Protein AF-X1KY58-F1 (afdb_monomer_lite)

Structure (mmCIF, N/CA/C/O backbone):
data_AF-X1KY58-F1
#
_entry.id   AF-X1KY58-F1
#
loop_
_atom_site.group_PDB
_atom_site.id
_atom_site.type_symbol
_atom_site.label_atom_id
_atom_site.label_alt_id
_atom_site.label_comp_id
_atom_site.label_asym_id
_atom_site.label_entity_id
_atom_site.label_seq_id
_atom_si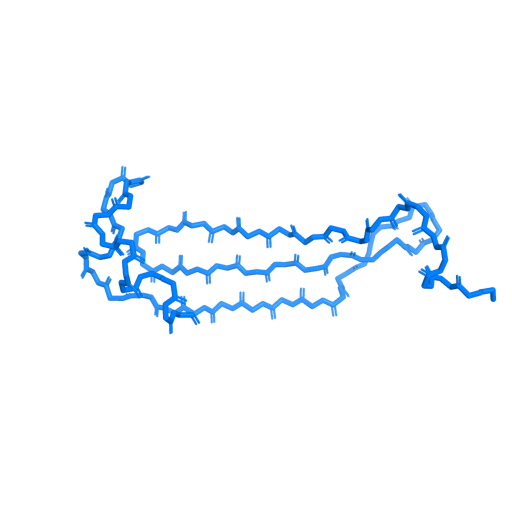te.pdbx_PDB_ins_code
_atom_site.Cartn_x
_atom_site.Cartn_y
_atom_site.Cartn_z
_atom_site.occupancy
_atom_site.B_iso_or_equiv
_atom_site.auth_seq_id
_atom_site.auth_comp_id
_atom_site.auth_asym_id
_atom_site.auth_atom_id
_atom_site.pdbx_PDB_model_num
ATOM 1 N N . MET A 1 1 ? 17.279 -9.905 -21.224 1.00 53.66 1 MET A N 1
ATOM 2 C CA . MET A 1 1 ? 18.305 -9.870 -20.157 1.00 53.66 1 MET A CA 1
ATOM 3 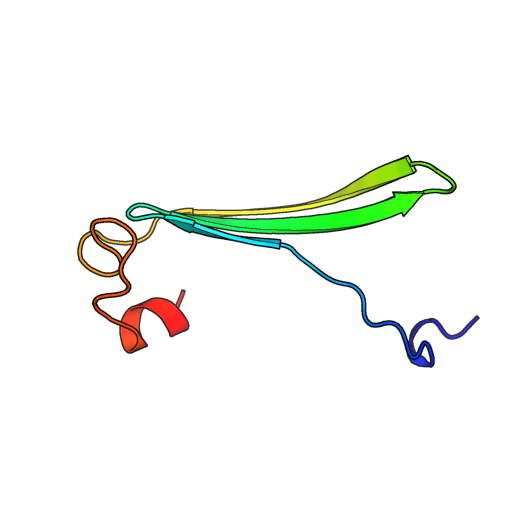C C . MET A 1 1 ? 17.586 -10.250 -18.878 1.00 53.66 1 MET A C 1
ATOM 5 O O . MET A 1 1 ? 16.467 -9.788 -18.712 1.00 53.66 1 MET A O 1
ATOM 9 N N . LEU A 1 2 ? 18.127 -11.163 -18.073 1.00 65.31 2 LEU A N 1
ATOM 10 C CA . LEU A 1 2 ? 17.458 -11.685 -16.877 1.00 65.31 2 LEU A CA 1
ATOM 11 C C . LEU A 1 2 ? 17.254 -10.540 -15.868 1.00 65.31 2 LEU A C 1
ATOM 13 O O . LEU A 1 2 ? 18.126 -10.305 -15.040 1.00 65.31 2 LEU A O 1
ATOM 17 N N . GLU A 1 3 ? 16.137 -9.807 -15.955 1.00 63.34 3 GLU A N 1
ATOM 18 C CA . GLU A 1 3 ? 15.789 -8.726 -15.012 1.00 63.34 3 GLU A CA 1
ATOM 19 C C . GLU A 1 3 ? 15.796 -9.224 -13.562 1.00 63.34 3 GLU A C 1
ATOM 21 O O . GLU A 1 3 ? 16.111 -8.469 -12.653 1.00 63.34 3 GLU A O 1
ATOM 26 N N . PHE A 1 4 ? 15.567 -10.523 -13.360 1.00 66.38 4 PHE A N 1
ATOM 27 C CA . PHE A 1 4 ? 15.700 -11.212 -12.079 1.00 66.38 4 PHE A CA 1
ATOM 28 C C . PHE A 1 4 ? 17.098 -11.107 -11.430 1.00 66.38 4 PHE A C 1
ATOM 30 O O . PHE A 1 4 ? 17.200 -11.152 -10.211 1.00 66.38 4 PHE A O 1
ATOM 37 N N . LEU A 1 5 ? 18.175 -10.942 -12.210 1.00 78.12 5 LEU A N 1
ATOM 38 C CA . LEU A 1 5 ? 19.542 -10.747 -11.694 1.00 78.12 5 LEU A CA 1
ATOM 39 C C . LEU A 1 5 ? 19.879 -9.263 -11.454 1.00 78.12 5 LEU A C 1
ATOM 41 O O . LEU A 1 5 ? 21.023 -8.918 -11.155 1.00 78.12 5 LEU A O 1
ATOM 45 N N . SER A 1 6 ? 18.903 -8.366 -11.620 1.00 79.00 6 SER A N 1
ATOM 46 C CA . SER A 1 6 ? 19.057 -6.947 -11.315 1.00 79.00 6 SER A CA 1
ATOM 47 C C . SER A 1 6 ? 19.227 -6.741 -9.811 1.00 79.00 6 SER A C 1
ATOM 49 O O . SER A 1 6 ? 18.366 -7.113 -9.021 1.00 79.00 6 SER A O 1
ATOM 51 N N . LEU A 1 7 ? 20.285 -6.029 -9.414 1.00 82.94 7 LEU A N 1
ATOM 52 C CA . LEU A 1 7 ? 20.475 -5.543 -8.039 1.00 82.94 7 LEU A CA 1
ATOM 53 C C . LEU A 1 7 ? 19.551 -4.362 -7.682 1.00 82.94 7 LEU A C 1
ATOM 55 O O . LEU A 1 7 ? 19.657 -3.791 -6.599 1.00 82.94 7 LEU A O 1
ATOM 59 N N . LYS A 1 8 ? 18.678 -3.949 -8.607 1.00 79.06 8 LYS A N 1
ATOM 60 C CA . LYS A 1 8 ? 17.692 -2.885 -8.411 1.00 79.06 8 LYS A CA 1
ATOM 61 C C . LYS A 1 8 ? 16.304 -3.521 -8.390 1.00 79.06 8 LYS A C 1
ATOM 63 O O . LYS A 1 8 ? 15.746 -3.717 -9.474 1.00 79.06 8 LYS A O 1
ATOM 68 N N . PRO A 1 9 ? 15.774 -3.877 -7.207 1.00 81.12 9 PRO A N 1
ATOM 69 C CA . PRO A 1 9 ? 14.401 -4.344 -7.104 1.00 81.12 9 PRO A CA 1
ATOM 70 C C . PRO A 1 9 ? 13.440 -3.248 -7.574 1.00 81.12 9 PRO A C 1
ATOM 72 O O . PRO A 1 9 ? 13.700 -2.053 -7.403 1.00 81.12 9 PRO A O 1
ATOM 75 N N . GLU A 1 10 ? 12.330 -3.655 -8.183 1.00 84.38 10 GLU A N 1
ATOM 76 C CA . GLU A 1 10 ? 11.247 -2.729 -8.500 1.00 84.38 10 GLU A CA 1
ATOM 77 C C . GLU A 1 10 ? 10.553 -2.278 -7.211 1.00 84.38 10 GLU A C 1
ATOM 79 O O . GLU A 1 10 ? 10.293 -3.088 -6.321 1.00 84.38 10 GLU A O 1
ATOM 84 N N . SER A 1 11 ? 10.227 -0.991 -7.122 1.00 90.50 11 SER A N 1
ATOM 85 C CA . SER A 1 11 ? 9.454 -0.434 -6.016 1.00 90.50 11 SER A CA 1
ATOM 86 C C . SER A 1 11 ? 7.969 -0.322 -6.363 1.00 90.50 11 SER A C 1
ATOM 88 O O . SER A 1 11 ? 7.568 -0.233 -7.527 1.00 90.50 11 SER A O 1
ATOM 90 N N . PHE A 1 12 ? 7.147 -0.297 -5.321 1.00 95.00 12 PHE A N 1
ATOM 91 C CA . PHE A 1 12 ? 5.738 0.068 -5.377 1.00 95.00 12 PHE A CA 1
ATOM 92 C C . PHE A 1 12 ? 5.451 1.088 -4.271 1.00 95.00 12 PHE A C 1
ATOM 94 O O . PHE A 1 12 ? 6.198 1.181 -3.297 1.00 95.00 12 PHE A O 1
ATOM 101 N N . GLY A 1 13 ? 4.403 1.885 -4.450 1.00 96.50 13 GLY A N 1
ATOM 102 C CA . GLY A 1 13 ? 3.884 2.778 -3.421 1.00 96.50 13 GLY A CA 1
ATOM 103 C C . GLY A 1 13 ? 2.733 2.110 -2.685 1.00 96.50 13 GLY A C 1
ATOM 104 O O . GLY A 1 13 ? 1.886 1.480 -3.319 1.00 96.50 13 GLY A O 1
ATOM 105 N N . LEU A 1 14 ? 2.712 2.266 -1.367 1.00 96.50 14 LEU A N 1
ATOM 106 C CA . LEU A 1 14 ? 1.618 1.858 -0.498 1.00 96.50 14 LEU A CA 1
ATOM 107 C C . LEU A 1 14 ? 1.226 3.071 0.350 1.00 96.50 14 LEU A C 1
ATOM 109 O O . LEU A 1 14 ? 2.072 3.647 1.031 1.00 96.50 14 LEU A O 1
ATOM 113 N N . ASP A 1 15 ? -0.031 3.477 0.239 1.00 96.00 15 ASP A N 1
ATOM 114 C CA . ASP A 1 15 ? -0.633 4.606 0.942 1.00 96.00 15 ASP A CA 1
ATOM 115 C C . ASP A 1 15 ? -1.609 4.083 1.999 1.00 96.00 15 ASP A C 1
ATOM 117 O O . ASP A 1 15 ? -2.448 3.220 1.716 1.00 96.00 15 ASP A O 1
ATOM 121 N N . PHE A 1 16 ? -1.468 4.610 3.214 1.00 95.38 16 PHE A N 1
ATOM 122 C CA . PHE A 1 16 ? -2.255 4.251 4.387 1.00 95.38 16 PHE A CA 1
ATOM 123 C C . PHE A 1 16 ? -3.151 5.428 4.752 1.00 95.38 16 PHE A C 1
ATOM 125 O O . PHE A 1 16 ? -2.676 6.543 4.951 1.00 95.38 16 PHE A O 1
ATOM 132 N N . SER A 1 17 ? -4.449 5.173 4.862 1.00 94.69 17 SER A N 1
ATOM 133 C CA . SER A 1 17 ? -5.423 6.161 5.318 1.00 94.69 17 SER A CA 1
ATOM 134 C C . SER A 1 17 ? -6.446 5.500 6.229 1.00 94.69 17 SER A C 1
ATOM 136 O O . SER A 1 17 ? -6.682 4.300 6.111 1.00 94.69 17 SER A O 1
ATOM 138 N N . ASP A 1 18 ? -7.111 6.291 7.066 1.00 94.88 18 ASP A N 1
ATOM 139 C CA . ASP A 1 18 ? -8.095 5.832 8.056 1.00 94.88 18 ASP A CA 1
ATOM 140 C C . ASP A 1 18 ? -9.208 4.938 7.475 1.00 94.88 18 ASP A C 1
ATOM 142 O O . ASP A 1 18 ? -9.784 4.106 8.172 1.00 94.88 18 ASP A O 1
ATOM 146 N N . LEU A 1 19 ? -9.518 5.091 6.182 1.00 95.00 19 LEU A N 1
ATOM 147 C CA . LEU A 1 19 ? -10.635 4.406 5.521 1.00 95.00 19 LEU A CA 1
ATOM 148 C C . LEU A 1 19 ? -10.223 3.498 4.355 1.00 95.00 19 LEU A C 1
ATOM 150 O O . LEU A 1 19 ? -11.061 2.760 3.829 1.00 95.00 19 LEU A O 1
ATOM 154 N N . SER A 1 20 ? -8.955 3.518 3.931 1.00 96.50 20 SER A N 1
ATOM 155 C CA . SER A 1 20 ? -8.499 2.699 2.800 1.00 96.50 20 SER A CA 1
ATOM 156 C C . SER A 1 20 ? -6.988 2.474 2.776 1.00 96.50 20 SER A C 1
ATOM 158 O O . SER A 1 20 ? -6.216 3.340 3.191 1.00 96.50 20 SER A O 1
ATOM 160 N N . LEU A 1 21 ? -6.577 1.350 2.189 1.00 96.69 21 LEU A N 1
ATOM 161 C CA . LEU A 1 21 ? -5.213 1.133 1.715 1.00 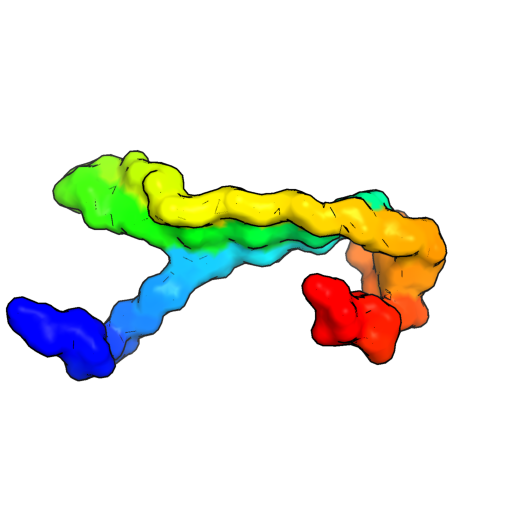96.69 21 LEU A CA 1
ATOM 162 C C . LEU A 1 21 ? -5.188 1.217 0.198 1.00 96.69 21 LEU A C 1
ATOM 164 O O . LEU A 1 21 ? -6.080 0.709 -0.487 1.00 96.69 21 LEU A O 1
ATOM 168 N N . LYS A 1 22 ? -4.145 1.850 -0.325 1.00 97.50 22 LYS A N 1
ATOM 169 C CA . LYS A 1 22 ? -3.971 2.075 -1.757 1.00 97.50 22 LYS A CA 1
ATOM 170 C C . LYS A 1 22 ? -2.587 1.626 -2.193 1.00 97.50 22 LYS A C 1
ATOM 172 O O . LYS A 1 22 ? -1.594 2.031 -1.600 1.00 97.50 22 LYS A O 1
ATOM 177 N N . ILE A 1 23 ? -2.507 0.825 -3.250 1.00 97.50 23 ILE A N 1
ATOM 178 C CA . ILE A 1 23 ? -1.244 0.316 -3.792 1.00 97.50 23 ILE A CA 1
ATOM 179 C C . ILE A 1 23 ? -1.063 0.759 -5.239 1.00 97.50 23 ILE A C 1
ATOM 181 O O . ILE A 1 23 ? -1.949 0.586 -6.074 1.00 97.50 23 ILE A O 1
ATOM 185 N N . ILE A 1 24 ? 0.115 1.294 -5.562 1.00 97.81 24 ILE A N 1
ATOM 186 C CA . ILE A 1 24 ? 0.483 1.692 -6.921 1.00 97.81 24 ILE A CA 1
ATOM 187 C C . ILE A 1 24 ? 1.806 1.065 -7.339 1.00 97.81 24 ILE A C 1
ATOM 189 O O . ILE A 1 24 ? 2.806 1.139 -6.631 1.00 97.81 24 ILE A O 1
ATOM 193 N N . LYS A 1 25 ? 1.847 0.506 -8.546 1.00 96.75 25 LYS A N 1
ATOM 194 C CA . LYS A 1 25 ? 3.094 0.104 -9.196 1.00 96.75 25 LYS A CA 1
ATOM 195 C C . LYS A 1 25 ? 3.274 0.914 -10.468 1.00 96.75 25 LYS A C 1
ATOM 197 O O . LYS A 1 25 ? 2.419 0.892 -11.356 1.00 96.75 25 LYS A O 1
ATOM 202 N N . LEU A 1 26 ? 4.403 1.604 -10.578 1.00 95.19 26 LEU A N 1
ATOM 203 C CA . LEU A 1 26 ? 4.806 2.317 -11.786 1.00 95.19 26 LEU A CA 1
ATOM 204 C C . LEU A 1 26 ? 5.937 1.552 -12.467 1.00 95.19 26 LEU A C 1
ATOM 206 O O . LEU A 1 26 ? 6.797 0.981 -11.805 1.00 95.19 26 LEU A O 1
ATOM 210 N N . LYS A 1 27 ? 5.961 1.575 -13.798 1.00 92.56 27 LYS A N 1
ATOM 211 C CA . LYS A 1 27 ? 7.076 1.052 -14.593 1.00 92.56 27 LYS A CA 1
ATOM 212 C C . LYS A 1 27 ? 7.679 2.154 -15.444 1.00 92.56 27 LYS A C 1
ATOM 214 O O . LYS A 1 27 ? 6.967 3.000 -16.000 1.00 92.56 27 LYS A O 1
ATOM 219 N N . LYS A 1 28 ? 9.000 2.128 -15.576 1.00 89.94 28 LYS A N 1
ATOM 220 C CA . LYS A 1 28 ? 9.732 3.071 -16.415 1.00 89.94 28 LYS A CA 1
ATOM 221 C C . LYS A 1 28 ? 9.546 2.710 -17.889 1.00 89.94 28 LYS A C 1
ATOM 223 O O . LYS A 1 28 ? 9.779 1.578 -18.295 1.00 89.94 28 LYS A O 1
ATOM 228 N N . LYS A 1 29 ? 9.156 3.689 -18.704 1.00 91.56 29 LYS A N 1
ATOM 229 C CA . LYS A 1 29 ? 9.048 3.584 -20.163 1.00 91.56 29 LYS A CA 1
ATOM 230 C C . LYS A 1 29 ? 9.934 4.658 -20.792 1.00 91.56 29 LYS A C 1
ATOM 232 O O . LYS A 1 29 ? 9.511 5.789 -21.032 1.00 91.56 29 LYS A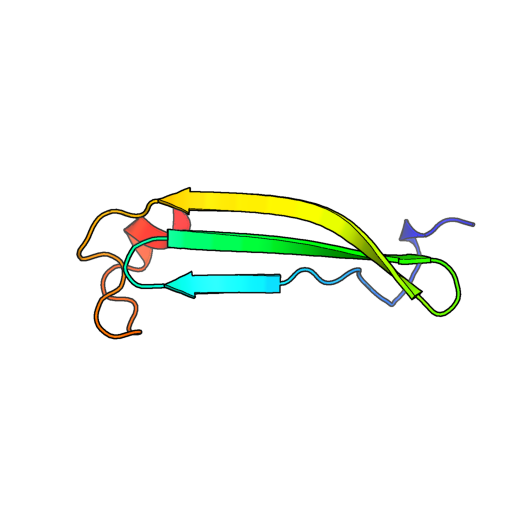 O 1
ATOM 237 N N . GLY A 1 30 ? 11.205 4.316 -21.006 1.00 91.75 30 GLY A N 1
ATOM 238 C CA . GLY A 1 30 ? 12.222 5.267 -21.462 1.00 91.75 30 GLY A CA 1
ATOM 239 C C . GLY A 1 30 ? 12.468 6.370 -20.427 1.00 91.75 30 GLY A C 1
ATOM 240 O O . GLY A 1 30 ? 12.919 6.088 -19.317 1.00 91.75 30 GLY A O 1
ATOM 241 N N . LYS A 1 31 ? 12.171 7.624 -20.788 1.00 94.31 31 LYS A N 1
ATOM 242 C CA . LYS A 1 31 ? 12.251 8.790 -19.884 1.00 94.31 31 LYS A CA 1
ATOM 243 C C . LYS A 1 31 ? 10.968 9.034 -19.079 1.00 94.31 31 LYS A C 1
ATOM 245 O O . LYS A 1 31 ? 10.958 9.913 -18.227 1.00 94.31 31 LYS A O 1
ATOM 250 N N . PHE A 1 32 ? 9.909 8.275 -19.344 1.00 95.94 32 PHE A N 1
ATOM 251 C CA . PHE A 1 32 ? 8.598 8.468 -18.735 1.00 95.94 32 PHE A CA 1
ATOM 252 C C . PHE A 1 32 ? 8.279 7.360 -17.735 1.00 95.94 32 PHE A C 1
ATOM 254 O O . PHE A 1 32 ? 8.910 6.298 -17.726 1.00 95.94 32 PHE A O 1
ATOM 261 N N . LEU A 1 33 ? 7.264 7.602 -16.914 1.00 94.06 33 LEU A N 1
ATOM 262 C CA . LEU A 1 33 ? 6.629 6.588 -16.084 1.00 94.06 33 LEU A CA 1
ATOM 263 C C . LEU A 1 33 ? 5.294 6.196 -16.714 1.00 94.06 33 LEU A C 1
ATOM 265 O O . LEU A 1 33 ? 4.625 7.009 -17.346 1.00 94.06 33 LEU A O 1
ATOM 269 N N . SER A 1 34 ? 4.919 4.936 -16.547 1.00 95.62 34 SER A N 1
ATOM 270 C CA . SER A 1 34 ? 3.597 4.433 -16.911 1.00 95.62 34 SER A CA 1
ATOM 271 C C . SER A 1 34 ? 3.026 3.630 -15.755 1.00 95.62 34 SER A C 1
ATOM 273 O O . SER A 1 34 ? 3.774 2.953 -15.046 1.00 95.62 34 SER A O 1
ATOM 275 N N . LEU A 1 35 ? 1.709 3.706 -15.567 1.00 96.19 35 LEU A N 1
ATOM 276 C CA . LEU A 1 35 ? 1.016 2.893 -14.579 1.00 96.19 35 LEU A CA 1
ATOM 277 C C . LEU A 1 35 ? 1.140 1.418 -14.973 1.00 96.19 35 LEU A C 1
ATOM 279 O O . LEU A 1 35 ? 0.813 1.038 -16.099 1.00 96.19 35 LEU A O 1
ATOM 283 N N . ALA A 1 36 ? 1.662 0.603 -14.063 1.00 96.00 36 ALA A N 1
ATOM 284 C CA . ALA A 1 36 ? 1.734 -0.841 -14.237 1.00 96.00 36 ALA A CA 1
ATOM 285 C C . ALA A 1 36 ? 0.566 -1.537 -13.534 1.00 96.00 36 ALA A C 1
ATOM 287 O O . ALA A 1 36 ? -0.013 -2.453 -14.107 1.00 96.00 36 ALA A O 1
ATOM 288 N N . SER A 1 37 ? 0.226 -1.097 -12.319 1.00 96.69 37 SER A N 1
ATOM 289 C CA . SER A 1 37 ? -0.914 -1.601 -11.550 1.00 96.69 37 SER A CA 1
ATOM 290 C C . SER A 1 37 ? -1.383 -0.565 -10.525 1.00 96.69 37 SER A C 1
ATOM 292 O O . SER A 1 37 ? -0.586 0.258 -10.066 1.00 96.69 37 SER A O 1
ATOM 294 N N . TRP A 1 38 ? -2.664 -0.627 -10.171 1.00 97.62 38 TRP A N 1
ATOM 295 C CA . TRP A 1 38 ? -3.301 0.155 -9.116 1.00 97.62 38 TRP A CA 1
ATOM 296 C C . TRP A 1 38 ? -4.344 -0.706 -8.405 1.00 97.62 38 TRP A C 1
ATOM 298 O O . TRP A 1 38 ? -5.052 -1.473 -9.059 1.00 97.62 38 TRP A O 1
ATOM 308 N N . GLY A 1 39 ? -4.453 -0.549 -7.090 1.00 97.69 39 GLY A N 1
ATOM 309 C CA . GLY A 1 39 ? -5.483 -1.186 -6.285 1.00 97.69 39 GLY A CA 1
ATOM 310 C C . GLY A 1 39 ? -5.863 -0.329 -5.088 1.00 97.69 39 GLY A C 1
ATOM 311 O O . GLY A 1 39 ? -5.045 0.419 -4.556 1.00 97.69 39 GLY A O 1
ATOM 312 N N . GLU A 1 40 ? -7.112 -0.465 -4.666 1.00 97.69 40 GLU A N 1
ATOM 313 C CA . GLU A 1 40 ? -7.643 0.161 -3.463 1.00 97.69 40 GLU A CA 1
ATOM 314 C C . GLU A 1 40 ? -8.517 -0.851 -2.728 1.00 97.69 40 GLU A C 1
ATOM 316 O O . GLU A 1 40 ? -9.344 -1.533 -3.339 1.00 97.69 40 GLU A O 1
ATOM 321 N N . VAL A 1 41 ? -8.343 -0.923 -1.413 1.00 96.94 41 VAL A N 1
ATOM 322 C CA . VAL A 1 41 ? -9.183 -1.717 -0.520 1.00 96.94 41 VAL A CA 1
ATOM 323 C C . VAL A 1 41 ? -9.658 -0.838 0.628 1.00 96.94 41 VAL A C 1
ATOM 325 O O . VAL A 1 41 ? -8.885 -0.094 1.232 1.00 96.94 41 VAL A O 1
ATOM 328 N N . LYS A 1 42 ? -10.959 -0.895 0.917 1.00 96.50 42 LYS A N 1
ATOM 329 C CA . LYS A 1 42 ? -11.538 -0.191 2.064 1.00 96.50 42 LYS A CA 1
ATOM 330 C C . LYS A 1 42 ? -11.181 -0.936 3.340 1.00 96.50 42 LYS A C 1
ATOM 332 O O . LYS A 1 42 ? -11.320 -2.157 3.386 1.00 96.50 42 LYS A O 1
ATOM 337 N N . ILE A 1 43 ? -10.798 -0.200 4.376 1.00 95.19 43 ILE A N 1
ATOM 338 C CA . ILE A 1 43 ? -10.523 -0.778 5.693 1.00 95.19 43 ILE A CA 1
ATOM 339 C C . ILE A 1 43 ? -11.646 -0.443 6.664 1.00 95.19 43 ILE A C 1
ATOM 341 O O . ILE A 1 43 ? -12.412 0.504 6.468 1.00 95.19 43 ILE A O 1
ATOM 345 N N . LYS A 1 44 ? -11.777 -1.259 7.707 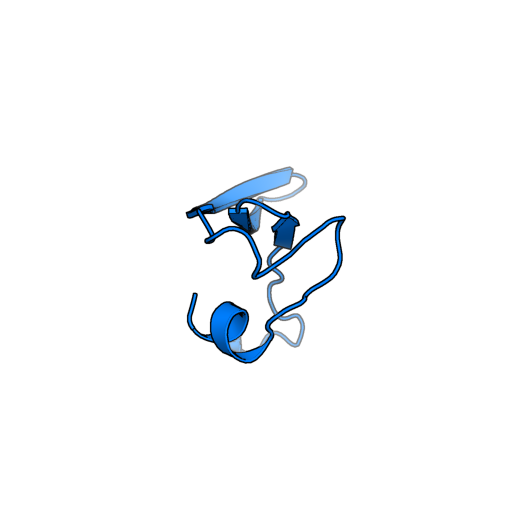1.00 94.56 44 LYS A N 1
ATOM 346 C CA . LYS A 1 44 ? -12.748 -0.991 8.765 1.00 94.56 44 LYS A CA 1
ATOM 347 C C . LYS A 1 44 ? -12.251 0.179 9.627 1.00 94.56 44 LYS A C 1
ATOM 349 O O . LYS A 1 44 ? -11.056 0.214 9.929 1.00 94.56 44 LYS A O 1
ATOM 354 N N . PRO A 1 45 ? -13.149 1.080 10.068 1.00 93.25 45 PRO A N 1
ATOM 355 C CA . PRO A 1 45 ? -12.814 2.076 11.082 1.00 93.25 45 PRO A CA 1
ATOM 356 C C . PRO A 1 45 ? -12.195 1.418 12.323 1.00 93.25 45 PRO A C 1
ATOM 358 O O . PRO A 1 45 ? -12.573 0.297 12.677 1.00 93.25 45 PRO A O 1
ATOM 361 N N . GLY A 1 46 ? -11.245 2.100 12.962 1.00 93.50 46 GLY A N 1
ATOM 362 C CA . GLY A 1 46 ? -10.530 1.590 14.135 1.00 93.50 46 GLY A CA 1
ATOM 363 C C . GLY A 1 46 ? -9.285 0.753 13.834 1.00 93.50 46 GLY A C 1
ATOM 364 O O . GLY A 1 46 ? -8.581 0.372 14.765 1.00 93.50 46 GLY A O 1
ATOM 365 N N . ILE A 1 47 ? -8.979 0.459 12.563 1.00 96.12 47 ILE A N 1
ATOM 366 C CA . ILE A 1 47 ? -7.678 -0.126 12.184 1.00 96.12 47 ILE A CA 1
ATOM 367 C C . ILE A 1 47 ? -6.614 0.972 12.099 1.00 96.12 47 ILE A C 1
ATOM 369 O O . ILE A 1 47 ? -5.521 0.820 12.648 1.00 96.12 47 ILE A O 1
ATOM 373 N N . ILE A 1 48 ? -6.958 2.084 11.448 1.00 96.69 48 ILE A N 1
ATOM 374 C CA . ILE A 1 48 ? -6.172 3.315 11.398 1.00 96.69 48 ILE A CA 1
ATOM 375 C C . ILE A 1 48 ? -7.103 4.4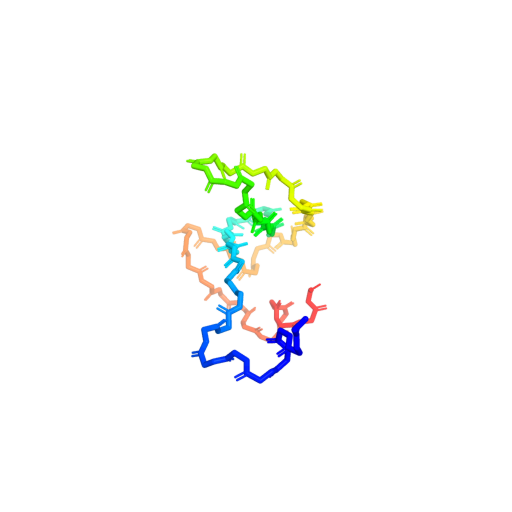59 11.795 1.00 96.69 48 ILE A C 1
ATOM 377 O O . ILE A 1 48 ? -8.233 4.524 11.310 1.00 96.69 48 ILE A O 1
ATOM 381 N N . GLU A 1 49 ? -6.636 5.331 12.681 1.00 96.12 49 GLU A N 1
ATOM 382 C CA . GLU A 1 49 ? -7.369 6.518 13.121 1.00 96.12 49 GLU A CA 1
ATOM 383 C C . GLU A 1 49 ? -6.409 7.692 13.265 1.00 96.12 49 GLU A C 1
ATOM 385 O O . GLU A 1 49 ? -5.362 7.562 13.902 1.00 96.12 49 GLU A O 1
ATOM 390 N N . GLU A 1 50 ? -6.776 8.830 12.677 1.00 94.75 50 GLU A N 1
ATOM 391 C CA . GLU A 1 50 ? -6.002 10.072 12.713 1.00 94.75 50 GLU A CA 1
ATOM 392 C C . GLU A 1 50 ? -4.559 9.882 12.206 1.00 94.75 50 GLU A C 1
ATOM 394 O O . GLU A 1 50 ? -3.619 10.514 12.684 1.00 94.75 50 GLU A O 1
ATOM 399 N N . GLY A 1 51 ? -4.374 8.997 11.217 1.00 92.31 51 GLY A N 1
ATOM 400 C CA . GLY A 1 51 ? -3.059 8.666 10.663 1.00 92.31 51 GLY A CA 1
ATOM 401 C C . GLY A 1 51 ? -2.205 7.725 11.522 1.00 92.31 51 GLY A C 1
ATOM 402 O O . GLY A 1 51 ? -1.056 7.463 11.164 1.00 92.31 51 GLY A O 1
ATOM 403 N N . GLU A 1 52 ? -2.742 7.179 12.615 1.00 95.88 52 GLU A N 1
ATOM 404 C CA . GLU A 1 52 ? -2.058 6.201 13.464 1.00 95.88 52 GLU A CA 1
ATOM 405 C C . GLU A 1 52 ? -2.655 4.799 13.312 1.00 95.88 52 GLU A C 1
ATOM 407 O O . GLU A 1 52 ? -3.870 4.610 13.360 1.00 95.88 52 GLU A O 1
ATOM 412 N N . ILE A 1 53 ? -1.795 3.784 13.188 1.00 96.44 53 ILE A N 1
ATOM 413 C CA . ILE A 1 53 ? -2.216 2.379 13.178 1.00 96.44 53 ILE A CA 1
ATOM 414 C C . ILE A 1 53 ? -2.600 1.981 14.606 1.00 96.44 53 ILE A C 1
ATOM 416 O O . ILE A 1 53 ? -1.756 1.948 15.497 1.00 96.44 53 ILE A O 1
ATOM 420 N N . LYS A 1 54 ? -3.878 1.666 14.823 1.00 97.50 54 LYS A N 1
ATOM 421 C CA . LYS A 1 54 ? -4.405 1.245 16.130 1.00 97.50 54 LYS A CA 1
ATOM 422 C C . LYS A 1 54 ? -4.465 -0.275 16.274 1.00 97.50 54 LYS A C 1
ATOM 424 O O . LYS A 1 54 ? -4.426 -0.784 17.391 1.00 97.50 54 LYS A O 1
ATOM 429 N N . ASN A 1 55 ? -4.556 -1.007 15.159 1.00 96.56 55 ASN A N 1
ATOM 430 C CA . ASN A 1 55 ? -4.615 -2.470 15.152 1.00 96.56 55 ASN A CA 1
ATOM 431 C C . ASN A 1 55 ? -3.740 -3.076 14.042 1.00 96.56 55 ASN A C 1
ATOM 433 O O . ASN A 1 55 ? -4.189 -3.274 12.914 1.00 96.56 55 ASN A O 1
ATOM 437 N N . GLU A 1 56 ? -2.493 -3.398 14.386 1.00 96.00 56 GLU A N 1
ATOM 438 C CA . GLU A 1 56 ? -1.506 -3.974 13.463 1.00 96.00 56 GLU A CA 1
ATOM 439 C C . GLU A 1 56 ? -1.920 -5.354 12.942 1.00 96.00 56 GLU A C 1
ATOM 441 O O . GLU A 1 56 ? -1.832 -5.612 11.745 1.00 96.00 56 GLU A O 1
ATOM 446 N N . THR A 1 57 ? -2.431 -6.228 13.814 1.00 96.94 57 THR A N 1
ATOM 447 C CA . THR A 1 57 ? -2.854 -7.581 13.423 1.00 96.94 57 THR A CA 1
ATOM 448 C C . THR A 1 57 ? -3.965 -7.530 12.382 1.00 96.94 57 THR A C 1
ATOM 450 O O . THR A 1 57 ? -3.912 -8.245 11.390 1.00 96.94 57 THR A O 1
ATOM 453 N N . ALA A 1 58 ? -4.959 -6.659 12.577 1.00 94.81 58 ALA A N 1
ATOM 454 C CA . ALA A 1 58 ? -6.034 -6.492 11.606 1.00 94.81 58 ALA A CA 1
ATOM 455 C C . ALA A 1 58 ? -5.549 -5.866 10.292 1.00 94.81 58 ALA A C 1
ATOM 457 O O . ALA A 1 58 ? -6.128 -6.159 9.255 1.00 94.81 58 ALA A O 1
ATOM 458 N N . LEU A 1 59 ? -4.519 -5.015 10.332 1.00 94.81 59 LEU A N 1
ATOM 459 C CA . LEU A 1 59 ? -3.958 -4.363 9.150 1.00 94.81 59 LEU A CA 1
ATOM 460 C C . LEU A 1 59 ? -3.165 -5.333 8.261 1.00 94.81 59 LEU A C 1
ATOM 462 O O . LEU A 1 59 ? -3.236 -5.223 7.044 1.00 94.81 59 LEU A O 1
ATOM 466 N N . VAL A 1 60 ? -2.423 -6.270 8.858 1.00 94.81 60 VAL A N 1
ATOM 467 C CA . VAL A 1 60 ? -1.598 -7.256 8.130 1.00 94.81 60 VAL A CA 1
ATOM 468 C C . VAL A 1 60 ? -2.442 -8.271 7.345 1.00 94.81 60 VAL A C 1
ATOM 470 O O . VAL A 1 60 ? -1.970 -8.818 6.354 1.00 94.81 60 VAL A O 1
ATOM 473 N N . GLU A 1 61 ? -3.684 -8.510 7.765 1.00 94.12 61 GLU A N 1
ATOM 474 C CA . GLU A 1 61 ? -4.615 -9.452 7.122 1.00 94.12 61 GLU A CA 1
ATOM 475 C C . GLU A 1 61 ? -5.372 -8.857 5.913 1.00 94.12 61 GLU A C 1
ATOM 477 O O . GLU A 1 61 ? -6.205 -9.542 5.315 1.00 94.12 61 GLU A O 1
ATOM 482 N N . ILE A 1 62 ? -5.130 -7.583 5.576 1.00 88.44 62 ILE A N 1
ATOM 483 C CA . ILE A 1 62 ? -5.756 -6.863 4.449 1.00 88.44 62 ILE A CA 1
ATOM 484 C C . ILE A 1 62 ? -4.872 -6.949 3.205 1.00 88.44 62 ILE A C 1
ATOM 486 O O . ILE A 1 62 ? -5.431 -7.254 2.125 1.00 88.44 62 ILE A O 1
#

Organism: NCBI:txid412755

Sequence (62 aa):
MLEFLSLKPESFGLDFSDLSLKIIKLKKKGKFLSLASWGEVKIKPGIIEEGEIKNETALVEI

pLDDT: mean 91.7, std 9.16, range [53.66, 97.81]

Radius of gyration: 15.51 Å; chains: 1; bounding box: 33×22×38 Å

Secondary structure (DSSP, 8-state):
--GGG-SSPPP-EEEEETTEEEEEEEEEETTEEEEEEEEEEE--TTSEETTEES-HHHHHT-

Foldseek 3Di:
DPCVPDPDDFDKDWDDDQFKIKIWGWDDDDPDIDTPDIDMDTDDHQCADPNRGRNPPSVVVD